Protein AF-A0A1X7TEC4-F1 (afdb_monomer)

Secondary structure (DSSP, 8-state):
-PPPTTSPPPHHHHHHHHTT-S--HHHHHHSTTT--HHHHHHHHTSSSHHHHHHHHHHHHHHH-TT--HHHHHHHHHHTT-HHHHHHHHHHHS--HHHHHHHHHHHHHHHHTTTHHHHHHHHHHTT-S-HHHHHHHH-TTS-HHHHHHHHHHHHHHHHHT-S-GGG-

Structure (mmCIF, N/CA/C/O backbone):
data_AF-A0A1X7TEC4-F1
#
_entry.id   AF-A0A1X7TEC4-F1
#
loop_
_atom_site.group_PDB
_atom_site.id
_atom_site.type_symbol
_atom_site.label_atom_id
_atom_site.label_alt_id
_atom_site.label_comp_id
_atom_site.label_asym_id
_atom_site.label_entity_id
_atom_site.label_seq_id
_atom_site.pdbx_PDB_ins_code
_atom_site.Cartn_x
_atom_site.Cartn_y
_atom_site.Cartn_z
_atom_site.occupancy
_atom_site.B_iso_or_equiv
_atom_site.auth_seq_id
_atom_site.auth_comp_id
_atom_site.auth_asym_id
_atom_site.auth_atom_id
_atom_site.pdbx_PDB_model_num
ATOM 1 N N . PRO A 1 1 ? 10.731 -9.774 -3.060 1.00 59.75 1 PRO A N 1
ATOM 2 C CA . PRO A 1 1 ? 10.270 -8.380 -3.268 1.00 59.75 1 PRO A CA 1
ATOM 3 C C . PRO A 1 1 ? 9.514 -7.885 -2.031 1.00 59.75 1 PRO A C 1
ATOM 5 O O . PRO A 1 1 ? 8.689 -8.629 -1.504 1.00 59.75 1 PRO A O 1
ATOM 8 N N . GLY A 1 2 ? 9.854 -6.698 -1.523 1.00 64.19 2 GLY A N 1
ATOM 9 C CA . GLY A 1 2 ? 9.057 -6.040 -0.483 1.00 64.19 2 GLY A CA 1
ATOM 10 C C . GLY A 1 2 ? 7.718 -5.530 -1.037 1.00 64.19 2 GLY A C 1
ATOM 11 O O . GLY A 1 2 ? 7.569 -5.468 -2.257 1.00 64.19 2 GLY A O 1
ATOM 12 N N . PRO A 1 3 ? 6.747 -5.191 -0.171 1.00 77.88 3 PRO A N 1
ATOM 13 C CA . PRO A 1 3 ? 5.491 -4.585 -0.606 1.00 77.88 3 PRO A CA 1
ATOM 14 C C . PRO A 1 3 ? 5.727 -3.216 -1.254 1.00 77.88 3 PRO A C 1
ATOM 16 O O . PRO A 1 3 ? 6.532 -2.433 -0.752 1.00 77.88 3 PRO A O 1
ATOM 19 N N . MET A 1 4 ? 5.000 -2.919 -2.327 1.00 85.50 4 MET A N 1
ATOM 20 C CA . MET A 1 4 ? 5.005 -1.625 -3.013 1.00 85.50 4 MET A CA 1
ATOM 21 C C .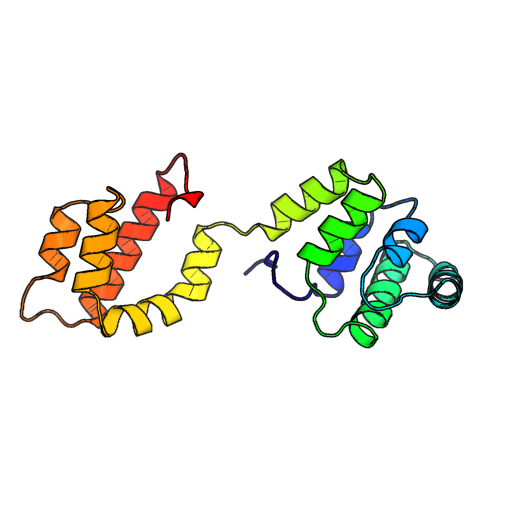 MET A 1 4 ? 3.800 -0.768 -2.600 1.00 85.50 4 MET A C 1
ATOM 23 O O . MET A 1 4 ? 2.787 -1.274 -2.120 1.00 85.50 4 MET A O 1
ATOM 27 N N . ILE A 1 5 ? 3.881 0.548 -2.804 1.00 88.44 5 ILE A N 1
ATOM 28 C CA . ILE A 1 5 ? 2.831 1.505 -2.408 1.00 88.44 5 ILE A CA 1
ATOM 29 C C . ILE A 1 5 ? 1.453 1.222 -3.041 1.00 88.44 5 ILE A C 1
ATOM 31 O O . ILE A 1 5 ? 0.414 1.490 -2.430 1.00 88.44 5 ILE A O 1
ATOM 35 N N . ASP A 1 6 ? 1.451 0.673 -4.255 1.00 88.06 6 ASP A N 1
ATOM 36 C CA . ASP A 1 6 ? 0.256 0.285 -5.009 1.00 88.06 6 ASP A CA 1
ATOM 37 C C . ASP A 1 6 ? -0.235 -1.128 -4.688 1.00 88.06 6 ASP A C 1
ATOM 39 O O . ASP A 1 6 ? -1.366 -1.474 -5.030 1.00 88.06 6 ASP A O 1
ATOM 43 N N . ASP A 1 7 ? 0.577 -1.931 -3.999 1.00 88.94 7 ASP A N 1
ATOM 44 C CA . ASP A 1 7 ? 0.211 -3.302 -3.681 1.00 88.94 7 ASP A CA 1
ATOM 45 C C . ASP A 1 7 ? -0.897 -3.342 -2.631 1.00 88.94 7 ASP A C 1
ATOM 47 O O . ASP A 1 7 ? -0.956 -2.531 -1.693 1.00 88.94 7 ASP A O 1
ATOM 51 N N . GLN A 1 8 ? -1.733 -4.372 -2.744 1.00 94.25 8 GLN A N 1
ATOM 52 C CA . GLN A 1 8 ? -2.628 -4.747 -1.665 1.00 94.25 8 GLN A CA 1
ATOM 53 C C . GLN A 1 8 ? -1.795 -5.174 -0.443 1.00 94.25 8 GLN A C 1
ATOM 55 O O . GLN A 1 8 ? -0.930 -6.050 -0.555 1.00 94.25 8 GLN A O 1
ATOM 60 N N . PRO A 1 9 ? -2.031 -4.593 0.745 1.00 93.75 9 PRO A N 1
ATOM 61 C CA . PRO A 1 9 ? -1.241 -4.913 1.922 1.00 93.75 9 PRO A CA 1
ATOM 62 C C . PRO A 1 9 ? -1.481 -6.360 2.353 1.00 93.75 9 PRO A C 1
ATOM 64 O O . PRO A 1 9 ? -2.616 -6.753 2.616 1.00 93.75 9 PRO A O 1
ATOM 67 N N . ALA A 1 10 ? -0.419 -7.159 2.479 1.00 93.69 10 ALA A N 1
ATOM 68 C CA . ALA A 1 10 ? -0.532 -8.490 3.069 1.00 93.69 10 ALA A CA 1
ATOM 69 C C . ALA A 1 10 ? -0.673 -8.397 4.598 1.00 93.69 10 ALA A C 1
ATOM 71 O O . ALA A 1 10 ? -0.052 -7.546 5.242 1.00 93.69 10 ALA A O 1
ATOM 72 N N . CYS A 1 11 ? -1.454 -9.313 5.180 1.00 94.56 11 CYS A N 1
ATOM 73 C CA . CYS A 1 11 ? -1.842 -9.287 6.595 1.00 94.56 11 CYS A CA 1
ATOM 74 C C . CYS A 1 11 ? -0.655 -9.123 7.573 1.00 94.56 11 CYS A C 1
ATOM 76 O O . CYS A 1 11 ? -0.712 -8.215 8.405 1.00 94.56 11 CYS A O 1
ATOM 78 N N . PRO A 1 12 ? 0.459 -9.882 7.449 1.00 92.88 12 PRO A N 1
ATOM 79 C CA . PRO A 1 12 ? 1.572 -9.768 8.394 1.00 92.88 12 PRO A CA 1
ATOM 80 C C . PRO A 1 12 ? 2.270 -8.403 8.346 1.00 92.88 12 PRO A C 1
ATOM 82 O O . PRO A 1 12 ? 2.682 -7.878 9.380 1.00 92.88 12 PRO A O 1
ATOM 85 N N . TYR A 1 13 ? 2.394 -7.804 7.156 1.00 93.06 13 TYR A N 1
ATOM 86 C CA . TYR A 1 13 ? 2.996 -6.478 7.010 1.00 93.06 13 TYR A CA 1
ATOM 87 C C . TYR A 1 13 ? 2.066 -5.393 7.541 1.00 93.06 13 TYR A C 1
ATOM 89 O O . TYR A 1 13 ? 2.526 -4.529 8.281 1.00 93.06 13 TYR A O 1
ATOM 97 N N . PHE A 1 14 ? 0.769 -5.468 7.225 1.00 95.94 14 PHE A N 1
ATOM 98 C CA . PHE A 1 14 ? -0.236 -4.543 7.750 1.00 95.94 14 PHE A CA 1
ATOM 99 C C . PHE A 1 14 ? -0.216 -4.525 9.281 1.00 95.94 14 PHE A C 1
ATOM 101 O O . PHE A 1 14 ? -0.059 -3.467 9.888 1.00 95.94 14 PHE A O 1
ATOM 108 N N . ALA A 1 15 ? -0.282 -5.706 9.901 1.00 95.75 15 ALA A N 1
ATOM 109 C CA . ALA A 1 15 ? -0.314 -5.827 11.350 1.00 95.75 15 ALA A CA 1
ATOM 110 C C . ALA A 1 15 ? 0.981 -5.358 12.021 1.00 95.75 15 ALA A C 1
ATOM 112 O O . ALA A 1 15 ? 0.923 -4.598 12.983 1.00 95.75 15 ALA A O 1
ATOM 113 N N . ARG A 1 16 ? 2.148 -5.737 11.486 1.00 94.06 16 ARG A N 1
ATOM 114 C CA . ARG A 1 16 ? 3.443 -5.331 12.052 1.00 94.06 16 ARG A CA 1
ATOM 115 C C . ARG A 1 16 ? 3.729 -3.841 11.873 1.00 94.06 16 ARG A C 1
ATOM 117 O O . ARG A 1 16 ? 4.370 -3.230 12.718 1.00 94.06 16 ARG A O 1
ATOM 124 N N . TYR A 1 17 ? 3.333 -3.253 10.747 1.00 95.00 17 TYR A N 1
ATOM 125 C CA . TYR A 1 17 ? 3.645 -1.851 10.459 1.00 95.00 17 TYR A CA 1
ATOM 126 C C . TYR A 1 17 ? 2.751 -0.892 11.242 1.00 95.00 17 TYR A C 1
ATOM 128 O O . TYR A 1 17 ? 3.216 0.188 11.589 1.00 95.00 17 TYR A O 1
ATOM 136 N N . LEU A 1 18 ? 1.519 -1.300 11.555 1.00 96.12 18 LEU A N 1
ATOM 137 C CA . LEU A 1 18 ? 0.566 -0.520 12.346 1.00 96.12 18 LEU A CA 1
ATOM 138 C C . LEU A 1 18 ? 0.582 -0.863 13.842 1.00 96.12 18 LEU A C 1
ATOM 140 O O . LEU A 1 18 ? -0.138 -0.239 14.608 1.00 96.12 18 LEU A O 1
ATOM 144 N N . GLU A 1 19 ? 1.407 -1.811 14.289 1.00 91.88 19 GLU A N 1
ATOM 145 C CA . GLU A 1 19 ? 1.552 -2.149 15.712 1.00 91.88 19 GLU A CA 1
ATOM 146 C C . GLU A 1 19 ? 1.856 -0.940 16.627 1.00 91.88 19 GLU A C 1
ATOM 148 O O . GLU A 1 19 ? 1.290 -0.893 17.721 1.00 91.88 19 GLU A O 1
ATOM 153 N N . PRO A 1 20 ? 2.662 0.067 16.214 1.00 94.31 20 PRO A N 1
ATOM 154 C CA . PRO A 1 20 ? 2.894 1.270 17.019 1.00 94.31 20 PRO A CA 1
ATOM 155 C C . PRO A 1 20 ? 1.682 2.206 17.145 1.00 94.31 20 PRO A C 1
ATOM 157 O O . PRO A 1 20 ? 1.726 3.134 17.950 1.00 94.31 20 PRO A O 1
ATOM 160 N N . LEU A 1 21 ? 0.626 2.010 16.347 1.00 94.44 21 LEU A N 1
ATOM 161 C CA . LEU A 1 21 ? -0.549 2.877 16.338 1.00 94.44 21 LEU A CA 1
ATOM 162 C C . LEU A 1 21 ? -1.409 2.622 17.581 1.00 94.44 21 LEU A C 1
ATOM 164 O O . LEU A 1 21 ? -2.181 1.662 17.647 1.00 94.44 21 LEU A O 1
ATOM 168 N N . VAL A 1 22 ? -1.264 3.495 18.577 1.00 87.88 22 VAL A N 1
ATOM 169 C CA . VAL A 1 22 ? -1.973 3.374 19.857 1.00 87.88 22 VAL A CA 1
ATOM 170 C C . VAL A 1 22 ? -3.461 3.684 19.684 1.00 87.88 22 VAL A C 1
ATOM 172 O O . VAL A 1 22 ? -4.302 2.857 20.055 1.00 87.88 22 VAL A O 1
ATOM 175 N N . ASP A 1 23 ? -3.783 4.837 19.087 1.00 90.81 23 ASP A N 1
ATOM 176 C CA . ASP A 1 23 ? -5.159 5.258 18.807 1.00 90.81 23 ASP A CA 1
ATOM 177 C C . ASP A 1 23 ? -5.551 4.940 17.358 1.00 90.81 23 ASP A C 1
ATOM 179 O O . ASP A 1 23 ? -5.449 5.746 16.436 1.00 90.81 23 ASP A O 1
ATOM 183 N N . TRP A 1 24 ? -5.951 3.691 17.147 1.00 94.69 24 TRP A N 1
ATOM 184 C CA . TRP A 1 24 ? -6.217 3.138 15.821 1.00 94.69 24 TRP A CA 1
ATOM 185 C C . TRP A 1 24 ? -7.666 3.324 15.344 1.00 94.69 24 TRP A C 1
ATOM 187 O O . TRP A 1 24 ? -7.954 3.038 14.182 1.00 94.69 24 TRP A O 1
ATOM 197 N N . GLU A 1 25 ? -8.589 3.768 16.204 1.00 95.56 25 GLU A N 1
ATOM 198 C CA . GLU A 1 25 ? -10.016 3.869 15.855 1.00 95.56 25 GLU A CA 1
ATOM 199 C C . GLU A 1 25 ? -10.288 4.953 14.800 1.00 95.56 25 GLU A C 1
ATOM 201 O O . GLU A 1 25 ? -10.933 4.633 13.795 1.00 95.56 25 GLU A O 1
ATOM 206 N N . PRO A 1 26 ? -9.754 6.191 14.928 1.00 96.25 26 PRO A N 1
ATOM 207 C CA . PRO A 1 26 ? -9.904 7.201 13.882 1.00 96.25 26 PRO A CA 1
ATOM 208 C C . PRO A 1 26 ? -9.318 6.720 12.553 1.00 96.25 26 PRO A C 1
ATOM 210 O O . PRO A 1 26 ? -9.937 6.886 11.505 1.00 96.25 26 PRO A O 1
ATOM 213 N N . PHE A 1 27 ? -8.162 6.049 12.607 1.00 97.12 27 PHE A N 1
ATOM 214 C CA . PHE A 1 27 ? -7.518 5.468 11.431 1.00 97.12 27 PHE A CA 1
ATOM 215 C C . PHE A 1 27 ? -8.410 4.429 10.747 1.00 97.12 27 PHE A C 1
ATOM 217 O O . PHE A 1 27 ? -8.583 4.486 9.531 1.00 97.12 27 PHE A O 1
ATOM 224 N N . ALA A 1 28 ? -9.007 3.510 11.511 1.00 96.75 28 ALA A N 1
ATOM 225 C CA . ALA A 1 28 ? -9.887 2.481 10.968 1.00 96.75 28 ALA A CA 1
ATOM 226 C C . ALA A 1 28 ? -11.099 3.083 10.242 1.00 96.75 28 ALA A C 1
ATOM 228 O O . ALA A 1 28 ? -11.460 2.601 9.171 1.00 96.75 28 ALA A O 1
ATOM 229 N N . LEU A 1 29 ? -11.688 4.151 10.788 1.00 96.56 29 LEU A N 1
ATOM 230 C CA . LEU A 1 29 ? -12.819 4.862 10.180 1.00 96.56 29 LEU A CA 1
ATOM 231 C C . LEU A 1 29 ? -12.415 5.710 8.963 1.00 96.56 29 LEU A C 1
ATOM 233 O O . LEU A 1 29 ? -13.230 5.928 8.068 1.00 96.56 29 LEU A O 1
ATOM 237 N N . SER A 1 30 ? -11.161 6.162 8.902 1.00 96.56 30 SER A N 1
ATOM 238 C CA . SER A 1 30 ? -10.589 6.857 7.744 1.00 96.56 30 SER A CA 1
ATOM 239 C C . SER A 1 30 ? -10.223 5.924 6.584 1.00 96.56 30 SER A C 1
ATOM 241 O O . SER A 1 30 ? -9.914 6.400 5.487 1.00 96.56 30 SER A O 1
ATOM 243 N N . LEU A 1 31 ? -10.253 4.600 6.778 1.00 97.06 31 LEU A N 1
ATOM 244 C CA . LEU A 1 31 ? -10.011 3.657 5.691 1.00 97.06 31 LEU A CA 1
ATOM 245 C C . LEU A 1 31 ? -11.170 3.678 4.674 1.00 97.06 31 LEU A C 1
ATOM 247 O O . LEU A 1 31 ? -12.342 3.568 5.046 1.00 97.06 31 LEU A O 1
ATOM 251 N N . PRO A 1 32 ? -10.874 3.748 3.363 1.00 95.06 32 PRO A N 1
ATOM 252 C CA . PRO A 1 32 ? -11.907 3.691 2.336 1.00 95.06 32 PRO A CA 1
ATOM 253 C C . PRO A 1 32 ? -12.539 2.298 2.286 1.00 95.06 32 PRO A C 1
ATOM 255 O O . PRO A 1 32 ? -11.849 1.300 2.478 1.00 95.06 32 PRO A O 1
ATOM 258 N N . GLY A 1 33 ? -13.829 2.215 1.961 1.00 89.31 33 GLY A N 1
ATOM 259 C CA . GLY A 1 33 ? -14.549 0.937 1.876 1.00 89.31 33 GLY A CA 1
ATOM 260 C C . GLY A 1 33 ? -15.518 0.658 3.017 1.00 89.31 33 GLY A C 1
ATOM 261 O O . GLY A 1 33 ? -16.064 -0.433 3.076 1.00 89.31 33 GLY A O 1
ATOM 262 N N . GLY A 1 34 ? -15.771 1.628 3.899 1.00 85.69 34 GLY A N 1
ATOM 263 C CA . GLY A 1 34 ? -16.908 1.562 4.819 1.00 85.69 34 GLY A CA 1
ATOM 264 C C . GLY A 1 34 ? -16.693 0.669 6.038 1.00 85.69 34 GLY A C 1
ATOM 265 O O . GLY A 1 34 ? -17.599 -0.071 6.416 1.00 85.69 34 GLY A O 1
ATOM 266 N N . ILE A 1 35 ? -15.521 0.754 6.678 1.00 96.06 35 ILE A N 1
ATOM 267 C CA . ILE A 1 35 ? -15.374 0.275 8.058 1.00 96.06 35 ILE A CA 1
ATOM 268 C C . ILE A 1 35 ? -16.316 1.090 8.944 1.00 96.06 35 ILE A C 1
ATOM 270 O O . ILE A 1 35 ? -16.239 2.316 8.993 1.00 96.06 35 ILE A O 1
ATOM 274 N N . THR A 1 36 ? -17.231 0.407 9.624 1.00 96.12 36 THR A N 1
ATOM 275 C CA . THR A 1 36 ? -18.219 1.051 10.493 1.00 96.12 36 THR A CA 1
ATOM 276 C C . THR A 1 36 ? -17.749 1.075 11.944 1.00 96.12 36 THR A C 1
ATOM 278 O O . THR A 1 36 ? -16.889 0.290 12.344 1.00 96.12 36 THR A O 1
ATOM 281 N N . GLN A 1 37 ? -18.373 1.913 12.777 1.00 96.31 37 GLN A N 1
ATOM 282 C CA . GLN A 1 37 ? -18.121 1.892 14.223 1.00 96.31 37 GLN A CA 1
ATOM 283 C C . GLN A 1 37 ? -18.411 0.512 14.842 1.00 96.31 37 GLN A C 1
ATOM 285 O O . GLN A 1 37 ? -17.685 0.070 15.724 1.00 96.31 37 GLN A O 1
ATOM 290 N N . LEU A 1 38 ? -19.413 -0.214 14.330 1.00 96.06 38 LEU A N 1
ATOM 291 C CA . LEU A 1 38 ? -19.720 -1.569 14.794 1.00 96.06 38 LEU A CA 1
ATOM 292 C C . LEU A 1 38 ? -18.550 -2.533 14.545 1.00 96.06 38 LEU A C 1
ATOM 294 O O . LEU A 1 38 ? -18.233 -3.361 15.399 1.00 96.06 38 LEU A O 1
ATOM 298 N N . ASP A 1 39 ? -17.892 -2.421 13.388 1.00 97.00 39 ASP A N 1
ATOM 299 C CA . ASP A 1 39 ? -16.705 -3.220 13.079 1.00 97.00 39 ASP A CA 1
ATOM 300 C C . ASP A 1 39 ? -15.563 -2.894 14.050 1.00 97.00 39 ASP A C 1
ATOM 302 O O . ASP A 1 39 ? -14.923 -3.805 14.586 1.00 97.00 39 ASP A O 1
ATOM 306 N N . VAL A 1 40 ? -15.350 -1.602 14.325 1.00 96.56 40 VAL A N 1
ATOM 307 C CA . VAL A 1 40 ? -14.351 -1.115 15.287 1.00 96.56 40 VAL A CA 1
ATOM 308 C C . VAL A 1 40 ? -14.616 -1.686 16.681 1.00 96.56 40 VAL A C 1
ATOM 310 O O . VAL A 1 40 ? -13.708 -2.268 17.277 1.00 96.56 40 VAL A O 1
ATOM 313 N N . ASP A 1 41 ? -15.855 -1.632 17.171 1.00 96.38 41 ASP A N 1
ATOM 314 C CA . ASP A 1 41 ? -16.237 -2.150 18.491 1.00 96.38 41 ASP A CA 1
ATOM 315 C C . ASP A 1 41 ? -16.014 -3.670 18.606 1.00 96.38 41 ASP A C 1
ATOM 317 O O . ASP A 1 41 ? -15.584 -4.188 19.644 1.00 96.38 41 ASP A O 1
ATOM 321 N N . VAL A 1 42 ? -16.257 -4.418 17.523 1.00 96.25 42 VAL A N 1
ATOM 322 C CA . VAL A 1 42 ? -15.974 -5.860 17.463 1.00 96.25 42 VAL A CA 1
ATOM 323 C C . VAL A 1 42 ? -14.469 -6.128 17.498 1.00 96.25 42 VAL A C 1
ATOM 325 O O . VAL A 1 42 ? -14.029 -7.012 18.242 1.00 96.25 42 VAL A O 1
ATOM 328 N N . ILE A 1 43 ? -13.679 -5.381 16.724 1.00 95.75 43 ILE A N 1
ATOM 329 C CA . ILE A 1 43 ? -12.220 -5.532 16.644 1.00 95.75 43 ILE A CA 1
ATOM 330 C C . ILE A 1 43 ? -11.552 -5.111 17.957 1.00 95.75 43 ILE A C 1
ATOM 332 O O . ILE A 1 43 ? -10.616 -5.774 18.399 1.00 95.75 43 ILE A O 1
ATOM 336 N N . LYS A 1 44 ? -12.064 -4.088 18.646 1.00 93.62 44 LYS A N 1
ATOM 337 C CA . LYS A 1 44 ? -11.542 -3.594 19.930 1.00 93.62 44 LYS A CA 1
ATOM 338 C C . LYS A 1 44 ? -11.471 -4.670 21.014 1.00 93.62 44 LYS A C 1
ATOM 340 O O . LYS A 1 44 ? -10.602 -4.615 21.877 1.00 93.62 44 LYS A O 1
ATOM 345 N N . ARG A 1 45 ? -12.335 -5.690 20.939 1.00 93.56 45 ARG A N 1
ATOM 346 C CA . ARG A 1 45 ? -12.338 -6.845 21.855 1.00 93.56 45 ARG A CA 1
ATOM 347 C C . ARG A 1 45 ? -11.210 -7.855 21.596 1.00 93.56 45 ARG A C 1
ATOM 349 O O . ARG A 1 45 ? -11.101 -8.836 22.328 1.00 93.56 45 ARG A O 1
ATOM 356 N N . LYS A 1 46 ? -10.383 -7.674 20.560 1.00 90.81 46 LYS A N 1
ATOM 357 C CA . LYS A 1 46 ? -9.197 -8.511 20.315 1.00 90.81 46 LYS A CA 1
ATOM 358 C C . LYS A 1 46 ? -8.065 -8.102 21.264 1.00 90.81 46 LYS A C 1
ATOM 360 O O . LYS A 1 46 ? -7.835 -6.919 21.484 1.00 90.81 46 LYS A O 1
ATOM 365 N N . GLY A 1 47 ? -7.354 -9.093 21.806 1.00 84.25 47 GLY A N 1
ATOM 366 C CA . GLY A 1 47 ? -6.395 -8.887 22.897 1.00 84.25 47 GLY A CA 1
ATOM 367 C C . GLY A 1 47 ? -5.192 -8.011 22.533 1.00 84.25 47 GLY A C 1
ATOM 368 O O . GLY A 1 47 ? -5.007 -6.945 23.113 1.00 84.25 47 GLY A O 1
ATOM 369 N N . SER A 1 48 ? -4.357 -8.447 21.584 1.00 90.69 48 SER A N 1
ATOM 370 C CA . SER A 1 48 ? -3.124 -7.724 21.238 1.00 90.69 48 SER A CA 1
ATOM 371 C C . SER A 1 48 ? -3.337 -6.687 20.124 1.00 90.69 48 SER A C 1
ATOM 373 O O . SER A 1 48 ? -4.232 -6.864 19.290 1.00 90.69 48 SER A O 1
ATOM 375 N N . PRO A 1 49 ? -2.512 -5.618 20.064 1.00 91.00 49 PRO A N 1
ATOM 376 C CA . PRO A 1 49 ? -2.498 -4.681 18.935 1.00 91.00 49 PRO A CA 1
ATOM 377 C C . PRO A 1 49 ? -2.351 -5.397 17.588 1.00 91.00 49 PRO A C 1
ATOM 379 O O . PRO A 1 49 ? -3.123 -5.148 16.666 1.00 91.00 49 PRO A O 1
ATOM 382 N N . TYR A 1 50 ? -1.447 -6.375 17.515 1.00 92.56 50 TYR A N 1
ATOM 383 C CA . TYR A 1 50 ? -1.251 -7.201 16.328 1.00 92.56 50 TYR A CA 1
ATOM 384 C C . TYR A 1 50 ? -2.546 -7.916 15.888 1.00 92.56 50 TYR A C 1
ATOM 386 O O . TYR A 1 50 ? -2.963 -7.789 14.739 1.00 92.56 50 TYR A O 1
ATOM 394 N N . LEU A 1 51 ? -3.250 -8.597 16.806 1.00 94.25 51 LEU A N 1
ATOM 395 C CA . LEU A 1 51 ? -4.508 -9.292 16.489 1.00 94.25 51 LEU A CA 1
ATOM 396 C C . LEU A 1 51 ? -5.643 -8.329 16.107 1.00 94.25 51 LEU A C 1
ATOM 398 O O . LEU A 1 51 ? -6.510 -8.691 15.307 1.00 94.25 51 LEU A O 1
ATOM 40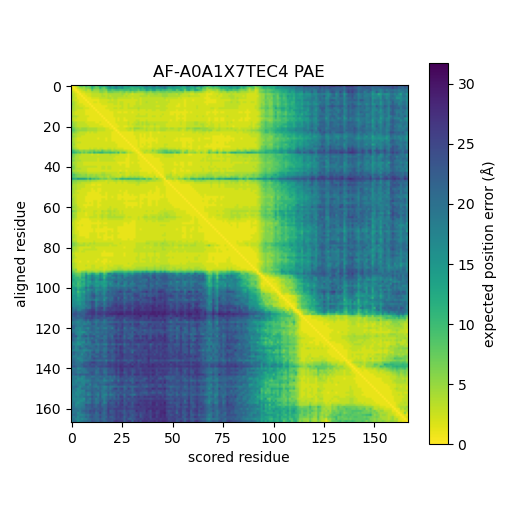2 N N . ARG A 1 52 ? -5.653 -7.111 16.665 1.00 95.69 52 ARG A N 1
ATOM 403 C CA . ARG A 1 52 ? -6.572 -6.044 16.239 1.00 95.69 52 ARG A CA 1
ATOM 404 C C . ARG A 1 52 ? -6.310 -5.654 14.789 1.00 95.69 52 ARG A C 1
ATOM 406 O O . ARG A 1 52 ? -7.251 -5.630 13.999 1.00 95.69 52 ARG A O 1
ATOM 413 N N . MET A 1 53 ? -5.050 -5.432 14.424 1.00 96.50 53 MET A N 1
ATOM 414 C CA . MET A 1 53 ? -4.684 -5.071 13.055 1.00 96.50 53 MET A CA 1
ATOM 415 C C . MET A 1 53 ? -4.939 -6.201 12.053 1.00 96.50 53 MET A C 1
ATOM 417 O O . MET A 1 53 ? -5.411 -5.927 10.953 1.00 96.50 53 MET A O 1
ATOM 421 N N . GLU A 1 54 ? -4.722 -7.469 12.418 1.00 95.81 54 GLU A N 1
ATOM 422 C CA . GLU A 1 54 ? -5.101 -8.600 11.556 1.00 95.81 54 GLU A CA 1
ATOM 423 C C . GLU A 1 54 ? -6.618 -8.675 11.322 1.00 95.81 54 GLU A C 1
ATOM 425 O O . GLU A 1 54 ? -7.072 -8.971 10.214 1.00 95.81 54 GLU A O 1
ATOM 430 N N . ALA A 1 55 ? -7.421 -8.424 12.359 1.00 96.44 55 ALA A N 1
ATOM 431 C CA . ALA A 1 55 ? -8.876 -8.420 12.238 1.00 96.44 55 ALA A CA 1
ATOM 432 C C . ALA A 1 55 ? -9.371 -7.234 11.393 1.00 96.44 55 ALA A C 1
ATOM 434 O O . ALA A 1 55 ? -10.230 -7.425 10.530 1.00 96.44 55 ALA A O 1
ATOM 435 N N . LEU A 1 56 ? -8.790 -6.046 11.597 1.00 97.38 56 LEU A N 1
ATOM 436 C CA . LEU A 1 56 ? -9.054 -4.862 10.783 1.00 97.38 56 LEU A CA 1
ATOM 437 C C . LEU A 1 56 ? -8.698 -5.108 9.319 1.00 97.38 56 LEU A C 1
ATOM 439 O O . LEU A 1 56 ? -9.525 -4.861 8.451 1.00 97.38 56 LEU A O 1
ATOM 443 N N . HIS A 1 57 ? -7.517 -5.668 9.050 1.00 97.50 57 HIS A N 1
ATOM 444 C CA . HIS A 1 57 ? -7.068 -6.030 7.706 1.00 97.50 57 HIS A CA 1
ATOM 445 C C . HIS A 1 57 ? -8.077 -6.927 6.987 1.00 97.50 57 HIS A C 1
ATOM 447 O O . HIS A 1 57 ? -8.537 -6.596 5.895 1.00 97.50 57 HIS A O 1
ATOM 453 N N . LYS A 1 58 ? -8.480 -8.031 7.628 1.00 96.38 58 LYS A N 1
ATOM 454 C CA . LYS A 1 58 ? -9.442 -8.981 7.051 1.00 96.38 58 LYS A CA 1
ATOM 455 C C . LYS A 1 58 ? -10.781 -8.319 6.754 1.00 96.38 58 LYS A C 1
ATOM 457 O O . LYS A 1 58 ? -11.327 -8.514 5.671 1.00 96.38 58 LYS A O 1
ATOM 462 N N . ARG A 1 59 ? -11.310 -7.540 7.701 1.00 97.19 59 ARG A N 1
ATOM 463 C CA . ARG A 1 59 ? -12.595 -6.856 7.528 1.00 97.19 59 ARG A CA 1
ATOM 464 C C . ARG A 1 59 ? -12.525 -5.792 6.435 1.00 97.19 59 ARG A C 1
ATOM 466 O O . ARG A 1 59 ? -13.443 -5.681 5.628 1.00 97.19 59 ARG A O 1
ATOM 473 N N . TRP A 1 60 ? -11.424 -5.052 6.388 1.00 97.75 60 TRP A N 1
ATOM 474 C CA . TRP A 1 60 ? -11.204 -4.000 5.411 1.00 97.75 60 TRP A CA 1
ATOM 475 C C . TRP A 1 60 ? -11.089 -4.545 3.990 1.00 97.75 60 TRP A C 1
ATOM 477 O O . TRP A 1 60 ? -11.783 -4.046 3.114 1.00 97.75 60 TRP A O 1
ATOM 487 N N . LEU A 1 61 ? -10.322 -5.616 3.757 1.00 96.44 61 LEU A N 1
ATOM 488 C CA . LEU A 1 61 ? -10.211 -6.217 2.420 1.00 96.44 61 LEU A CA 1
ATOM 489 C C . LEU A 1 61 ? -11.517 -6.849 1.925 1.00 96.44 61 LEU A C 1
ATOM 491 O O . LEU A 1 61 ? -11.769 -6.866 0.723 1.00 96.44 61 LEU A O 1
ATOM 495 N N . GLN A 1 62 ? -12.365 -7.345 2.831 1.00 94.94 62 GLN A N 1
ATOM 496 C CA . GLN A 1 62 ? -13.707 -7.808 2.459 1.00 94.94 62 GLN A CA 1
ATOM 497 C C . GLN A 1 62 ? -14.575 -6.669 1.913 1.00 94.94 62 GLN A C 1
ATOM 499 O O . GLN A 1 62 ? -15.374 -6.895 1.009 1.00 94.94 62 GLN A O 1
ATOM 504 N N . ALA A 1 63 ? -14.433 -5.464 2.468 1.00 94.31 63 ALA A N 1
ATOM 505 C CA . ALA A 1 63 ? -15.226 -4.302 2.084 1.00 94.31 63 ALA A CA 1
ATOM 506 C C . ALA A 1 63 ? -14.578 -3.479 0.951 1.00 94.31 63 ALA A C 1
ATOM 508 O O . ALA A 1 63 ? -15.274 -2.838 0.167 1.00 94.31 63 ALA A O 1
ATOM 509 N N . ASN A 1 64 ? -13.250 -3.535 0.826 1.00 95.69 64 ASN A N 1
ATOM 510 C CA . ASN A 1 64 ? -12.458 -2.886 -0.214 1.00 95.69 64 ASN A CA 1
ATOM 511 C C . ASN A 1 64 ? -11.403 -3.847 -0.797 1.00 95.69 64 ASN A C 1
ATOM 513 O O . ASN A 1 64 ? -10.230 -3.793 -0.413 1.00 95.69 64 ASN A O 1
ATOM 517 N N . PRO A 1 65 ? -11.783 -4.700 -1.765 1.00 94.25 65 PRO A N 1
ATOM 518 C CA . PRO A 1 65 ? -10.850 -5.620 -2.418 1.00 94.25 65 PRO A CA 1
ATOM 519 C C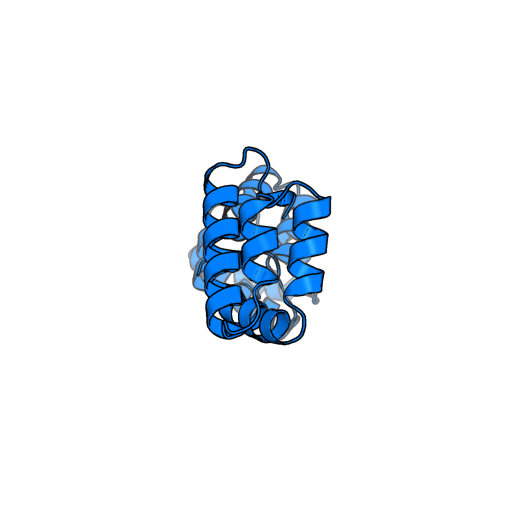 . PRO A 1 65 ? -9.717 -4.919 -3.184 1.00 94.25 65 PRO A C 1
ATOM 521 O O . PRO A 1 65 ? -8.675 -5.517 -3.425 1.00 94.25 65 PRO A O 1
ATOM 524 N N . THR A 1 66 ? -9.895 -3.648 -3.551 1.00 94.38 66 THR A N 1
ATOM 525 C CA . THR A 1 66 ? -8.907 -2.823 -4.271 1.00 94.38 66 THR A CA 1
ATOM 526 C C . THR A 1 66 ? -8.024 -1.978 -3.345 1.00 94.38 66 THR A C 1
ATOM 528 O O . THR A 1 66 ? -7.371 -1.038 -3.792 1.00 94.38 66 THR A O 1
ATOM 531 N N . ALA A 1 67 ? -8.029 -2.271 -2.043 1.00 95.62 67 ALA A N 1
ATOM 532 C CA . ALA A 1 67 ? -7.206 -1.591 -1.052 1.00 95.62 67 ALA A CA 1
ATOM 533 C C . ALA A 1 67 ? -5.708 -1.645 -1.392 1.00 95.62 67 ALA A C 1
ATOM 535 O O . ALA A 1 67 ? -5.199 -2.689 -1.790 1.00 95.62 67 ALA A O 1
ATOM 536 N N . SER A 1 68 ? -5.000 -0.540 -1.152 1.00 95.94 68 SER A N 1
ATOM 537 C CA . SER A 1 68 ? -3.543 -0.429 -1.327 1.00 95.94 68 SER A CA 1
ATOM 538 C C . SER A 1 68 ? -2.860 0.218 -0.120 1.00 95.94 68 SER A C 1
ATOM 540 O O . SER A 1 68 ? -3.505 0.888 0.697 1.00 95.94 68 SER A O 1
ATOM 542 N N . TRP A 1 69 ? -1.534 0.078 -0.018 1.00 95.75 69 TRP A N 1
ATOM 543 C CA . TRP A 1 69 ? -0.733 0.806 0.976 1.00 95.75 69 TRP A CA 1
ATOM 544 C C . TRP A 1 69 ? -0.901 2.326 0.887 1.00 95.75 69 TRP A C 1
ATOM 546 O O . TRP A 1 69 ? -0.892 3.000 1.919 1.00 95.75 69 TRP A O 1
ATOM 556 N N . ARG A 1 70 ? -1.164 2.875 -0.305 1.00 95.94 70 ARG A N 1
ATOM 557 C CA . ARG A 1 70 ? -1.530 4.290 -0.464 1.00 95.94 70 ARG A CA 1
ATOM 558 C C . ARG A 1 70 ? -2.761 4.674 0.356 1.00 95.94 70 ARG A C 1
ATOM 560 O O . ARG A 1 70 ? -2.786 5.753 0.945 1.00 95.94 70 ARG A O 1
ATOM 567 N N . ASN A 1 71 ? -3.777 3.811 0.428 1.00 97.62 71 ASN A N 1
ATOM 568 C CA . ASN A 1 71 ? -4.957 4.087 1.250 1.00 97.62 71 ASN A CA 1
ATOM 569 C C . ASN A 1 71 ? -4.611 4.117 2.742 1.00 97.62 71 ASN A C 1
ATOM 571 O O . ASN A 1 71 ? -5.095 4.997 3.449 1.00 97.62 71 ASN A O 1
ATOM 575 N N . VAL A 1 72 ? -3.741 3.209 3.196 1.00 97.12 72 VAL A N 1
ATOM 576 C CA . VAL A 1 72 ? -3.250 3.170 4.584 1.00 97.12 72 VAL A CA 1
ATOM 577 C C . VAL A 1 72 ? -2.521 4.467 4.936 1.00 97.12 72 VAL A C 1
ATOM 579 O O . VAL A 1 72 ? -2.847 5.107 5.931 1.00 97.12 72 VAL A O 1
ATOM 582 N N . ILE A 1 73 ? -1.580 4.894 4.091 1.00 97.00 73 ILE A N 1
ATOM 583 C CA . ILE A 1 73 ? -0.799 6.124 4.293 1.00 97.00 73 ILE A CA 1
ATOM 584 C C . ILE A 1 73 ? -1.713 7.354 4.326 1.00 97.00 73 ILE A C 1
ATOM 586 O O . ILE A 1 73 ? -1.560 8.217 5.191 1.00 97.00 73 ILE A O 1
ATOM 590 N N . ASN A 1 74 ? -2.687 7.431 3.418 1.00 97.31 74 ASN A N 1
ATOM 591 C CA . ASN A 1 74 ? -3.629 8.547 3.377 1.00 97.31 74 ASN A CA 1
ATOM 592 C C . ASN A 1 74 ? -4.517 8.598 4.627 1.00 97.31 74 ASN A C 1
ATOM 594 O O . ASN A 1 74 ? -4.708 9.680 5.179 1.00 97.31 74 ASN A O 1
ATOM 598 N N . ALA A 1 75 ? -5.014 7.453 5.103 1.00 97.44 75 ALA A N 1
ATOM 599 C CA . ALA A 1 75 ? -5.805 7.382 6.331 1.00 97.44 75 ALA A CA 1
ATOM 600 C C . ALA A 1 75 ? -4.983 7.808 7.561 1.00 97.44 75 ALA A C 1
ATOM 602 O O . ALA A 1 75 ? -5.448 8.616 8.359 1.00 97.44 75 ALA A O 1
ATOM 603 N N . LEU A 1 76 ? -3.724 7.367 7.675 1.00 97.62 76 LEU A N 1
ATOM 604 C CA . LEU A 1 76 ? -2.825 7.812 8.750 1.00 97.62 76 LEU A CA 1
ATOM 605 C C . LEU A 1 76 ? -2.602 9.332 8.724 1.00 97.62 76 LEU A C 1
ATOM 607 O O . LEU A 1 76 ? -2.719 9.991 9.756 1.00 97.62 76 LEU A O 1
ATOM 611 N N . LYS A 1 77 ? -2.347 9.911 7.543 1.00 96.19 77 LYS A N 1
ATOM 612 C CA . LYS A 1 77 ? -2.185 11.368 7.374 1.00 96.19 77 LYS A CA 1
ATOM 613 C C . LYS A 1 77 ? -3.455 12.130 7.781 1.00 96.19 77 LYS A C 1
ATOM 615 O O . LYS A 1 77 ? -3.357 13.149 8.463 1.00 96.19 77 LYS A O 1
ATOM 620 N N . GLN A 1 78 ? -4.643 11.624 7.437 1.00 95.81 78 GLN A N 1
ATOM 621 C CA . GLN A 1 78 ? -5.922 12.213 7.866 1.00 95.81 78 GLN A CA 1
ATOM 622 C C . GLN A 1 78 ? -6.089 12.211 9.390 1.00 95.81 78 GLN A C 1
ATOM 624 O O . GLN A 1 78 ? -6.596 13.181 9.955 1.00 95.81 78 GLN A O 1
ATOM 629 N N . CYS A 1 79 ? -5.604 11.168 10.063 1.00 94.50 79 CYS A N 1
ATOM 630 C CA . CYS A 1 79 ? -5.628 11.053 11.521 1.00 94.50 79 CYS A CA 1
ATOM 631 C C . CYS A 1 79 ? -4.446 11.742 12.216 1.00 94.50 79 CYS A C 1
ATOM 633 O O . CYS A 1 79 ? -4.307 11.626 13.428 1.00 94.50 79 CYS A O 1
ATOM 635 N N . LYS A 1 80 ? -3.622 12.498 11.476 1.00 94.81 80 LYS A N 1
ATOM 636 C CA . LYS A 1 80 ? -2.425 13.202 11.971 1.00 94.81 80 LYS A CA 1
ATOM 637 C C . LYS A 1 80 ? -1.297 12.278 12.457 1.00 94.81 80 LYS A C 1
ATOM 639 O O . LYS A 1 80 ? -0.354 12.750 13.088 1.00 94.81 80 LYS A O 1
ATOM 644 N N . GLU A 1 81 ? -1.317 11.007 12.064 1.00 96.19 81 GLU A N 1
ATOM 645 C CA . GLU A 1 81 ? -0.274 10.006 12.329 1.00 96.19 81 GLU A CA 1
ATOM 646 C C . GLU A 1 81 ? 0.876 10.117 11.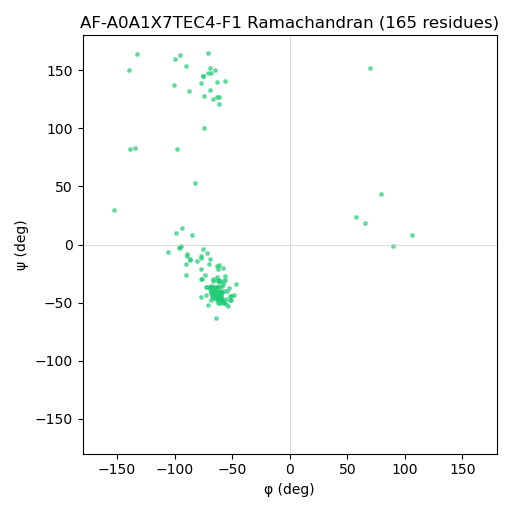309 1.00 96.19 81 GLU A C 1
ATOM 648 O O . GLU A 1 81 ? 1.242 9.166 10.615 1.00 96.19 81 GLU A O 1
ATOM 653 N N . ASN A 1 82 ? 1.429 11.326 11.164 1.00 94.69 82 ASN A N 1
ATOM 654 C CA . ASN A 1 82 ? 2.346 11.677 10.072 1.00 94.69 82 ASN A CA 1
ATOM 655 C C . ASN A 1 82 ? 3.703 10.963 10.154 1.00 94.69 82 ASN A C 1
ATOM 657 O O . ASN A 1 82 ? 4.264 10.601 9.120 1.00 94.69 82 ASN A O 1
ATOM 661 N N . GLU A 1 83 ? 4.232 10.756 11.363 1.00 96.12 83 GLU A N 1
ATOM 662 C CA . GLU A 1 83 ? 5.503 10.044 11.563 1.00 96.12 83 GLU A CA 1
ATOM 663 C C . GLU A 1 83 ? 5.372 8.565 11.186 1.00 96.12 83 GLU A C 1
ATOM 665 O O . GLU A 1 83 ? 6.213 8.025 10.467 1.00 96.12 83 GLU A O 1
ATOM 670 N N . LEU A 1 84 ? 4.274 7.922 11.600 1.00 96.50 84 LEU A N 1
ATOM 671 C CA . LEU A 1 84 ? 3.998 6.535 11.238 1.00 96.50 84 LEU A CA 1
ATOM 672 C C . LEU A 1 84 ? 3.724 6.397 9.738 1.00 96.50 84 LEU A C 1
ATOM 674 O O . LEU A 1 84 ? 4.250 5.483 9.104 1.00 96.50 84 LEU A O 1
ATOM 678 N N . ALA A 1 85 ? 2.959 7.327 9.157 1.00 96.31 85 ALA A N 1
ATOM 679 C CA . ALA A 1 85 ? 2.712 7.368 7.720 1.00 96.31 85 ALA A CA 1
ATOM 680 C C . ALA A 1 85 ? 4.025 7.423 6.928 1.00 96.31 85 ALA A C 1
ATOM 682 O O . ALA A 1 85 ? 4.202 6.622 6.015 1.00 96.31 85 ALA A O 1
ATOM 683 N N . ARG A 1 86 ? 4.962 8.301 7.319 1.00 94.06 86 ARG A N 1
ATOM 684 C CA . ARG A 1 86 ? 6.287 8.416 6.687 1.00 94.06 86 ARG A CA 1
ATOM 685 C C . ARG A 1 86 ? 7.099 7.131 6.836 1.00 94.06 86 ARG A C 1
ATOM 687 O O . ARG A 1 86 ? 7.621 6.621 5.855 1.00 94.06 86 ARG A O 1
ATOM 694 N N . ALA A 1 87 ? 7.140 6.558 8.038 1.00 93.94 87 ALA A N 1
ATOM 695 C CA . ALA A 1 87 ? 7.885 5.326 8.293 1.00 93.94 87 ALA A CA 1
ATOM 696 C C . ALA A 1 87 ? 7.348 4.118 7.502 1.00 93.94 87 ALA A C 1
ATOM 698 O O . ALA A 1 87 ? 8.104 3.197 7.190 1.00 93.94 87 ALA A O 1
ATOM 699 N N . ILE A 1 88 ? 6.045 4.080 7.213 1.00 93.56 88 ILE A N 1
ATOM 700 C CA . ILE A 1 88 ? 5.442 3.063 6.343 1.00 93.56 88 ILE A CA 1
ATOM 701 C C . ILE A 1 88 ? 5.725 3.383 4.879 1.00 93.56 88 ILE A C 1
ATOM 703 O O . ILE A 1 88 ? 6.122 2.481 4.149 1.00 93.56 88 ILE A O 1
ATOM 707 N N . GLU A 1 89 ? 5.567 4.643 4.472 1.00 92.62 89 GLU A N 1
ATOM 708 C CA . GLU A 1 89 ? 5.885 5.132 3.128 1.00 92.62 89 GLU A CA 1
ATOM 709 C C . GLU A 1 89 ? 7.317 4.743 2.734 1.00 92.62 89 GLU A C 1
ATOM 711 O O . GLU A 1 89 ? 7.494 4.086 1.715 1.00 92.62 89 GLU A O 1
ATOM 716 N N . ASP A 1 90 ? 8.308 4.970 3.599 1.00 88.81 90 ASP A N 1
ATOM 717 C CA . ASP A 1 90 ? 9.706 4.578 3.367 1.00 88.81 90 ASP A CA 1
ATOM 718 C C . ASP A 1 90 ? 9.898 3.057 3.211 1.00 88.81 90 ASP A C 1
ATOM 720 O O . ASP A 1 90 ? 10.754 2.606 2.449 1.00 88.81 90 ASP A O 1
ATOM 724 N N . LYS A 1 91 ? 9.089 2.238 3.897 1.00 87.88 91 LYS A N 1
ATOM 725 C CA . LYS A 1 91 ? 9.142 0.767 3.788 1.00 87.88 91 LYS A CA 1
ATOM 726 C C . LYS A 1 91 ? 8.497 0.242 2.507 1.00 87.88 91 LYS A C 1
ATOM 728 O O . LYS A 1 91 ? 8.900 -0.822 2.042 1.00 87.88 91 LYS A O 1
ATOM 733 N N . VAL A 1 92 ? 7.493 0.946 1.975 1.00 87.25 92 VAL A N 1
ATOM 734 C CA . VAL A 1 92 ? 6.703 0.510 0.805 1.00 87.25 92 VAL A CA 1
ATOM 735 C C . VAL A 1 92 ? 7.031 1.273 -0.477 1.00 87.25 92 VAL A C 1
ATOM 737 O O . VAL A 1 92 ? 6.546 0.915 -1.547 1.00 87.25 92 VAL A O 1
ATOM 740 N N . LYS A 1 93 ? 7.874 2.309 -0.405 1.00 76.81 93 LYS A N 1
ATOM 741 C CA . LYS A 1 93 ? 8.387 3.032 -1.578 1.00 76.81 93 LYS A CA 1
ATOM 742 C C . LYS A 1 93 ? 9.209 2.118 -2.498 1.00 76.81 93 LYS A C 1
ATOM 744 O O . LYS A 1 93 ? 9.363 2.423 -3.674 1.00 76.81 93 LYS A O 1
ATOM 749 N N . GLY A 1 94 ? 9.650 0.964 -1.983 1.00 64.00 94 GLY A N 1
ATOM 750 C CA . GLY A 1 94 ? 10.479 0.002 -2.697 1.00 64.00 94 GLY A CA 1
ATOM 751 C C . GLY A 1 94 ? 11.884 0.555 -2.930 1.00 64.00 94 GLY A C 1
ATOM 752 O O . GLY A 1 94 ? 12.100 1.761 -3.022 1.00 64.00 94 GLY A O 1
ATOM 753 N N . ASN A 1 95 ? 12.876 -0.326 -3.027 1.00 64.44 95 ASN A N 1
ATOM 754 C CA . ASN A 1 95 ? 14.150 0.079 -3.606 1.00 64.44 95 ASN A CA 1
ATOM 755 C C . ASN A 1 95 ? 13.941 0.184 -5.128 1.00 64.44 95 ASN A C 1
ATOM 757 O O . ASN A 1 95 ? 13.484 -0.801 -5.714 1.00 64.44 95 ASN A O 1
ATOM 761 N N . PRO A 1 96 ? 14.286 1.301 -5.795 1.00 62.00 96 PRO A N 1
ATOM 762 C CA . PRO A 1 96 ? 14.257 1.399 -7.258 1.00 62.00 96 PRO A CA 1
ATOM 763 C C . PRO A 1 96 ? 14.915 0.199 -7.960 1.00 62.00 96 PRO A C 1
ATOM 765 O O . PRO A 1 96 ? 14.422 -0.278 -8.981 1.00 62.00 96 PRO A O 1
ATOM 768 N N . LYS A 1 97 ? 15.969 -0.368 -7.358 1.00 60.44 97 LYS A N 1
ATOM 769 C CA . LYS A 1 97 ? 16.623 -1.599 -7.821 1.00 60.44 97 LYS A CA 1
ATOM 770 C C . LYS A 1 97 ? 15.702 -2.824 -7.792 1.00 60.44 97 LYS A C 1
ATOM 772 O O . LYS A 1 97 ? 15.708 -3.603 -8.741 1.00 60.44 97 LYS A O 1
ATOM 777 N N . ASP A 1 98 ? 14.897 -2.983 -6.745 1.00 64.19 98 ASP A N 1
ATOM 778 C CA . ASP A 1 98 ? 13.963 -4.107 -6.602 1.00 64.19 98 ASP A CA 1
ATOM 779 C C . ASP A 1 98 ? 12.775 -3.962 -7.558 1.00 64.19 98 ASP A C 1
ATOM 781 O O . ASP A 1 98 ? 12.317 -4.953 -8.127 1.00 64.19 98 ASP A O 1
ATOM 785 N N . ILE A 1 99 ? 12.312 -2.726 -7.778 1.00 65.06 99 ILE A N 1
ATOM 786 C CA . ILE A 1 99 ? 11.264 -2.403 -8.754 1.00 65.06 99 ILE A CA 1
ATOM 787 C C . ILE A 1 99 ? 11.748 -2.770 -10.159 1.00 65.06 99 ILE A C 1
ATOM 789 O O . ILE A 1 99 ? 11.078 -3.521 -10.871 1.00 65.06 99 ILE A O 1
ATOM 793 N N . LEU A 1 100 ? 12.950 -2.325 -10.534 1.00 65.50 100 LEU A N 1
ATOM 794 C CA . LEU A 1 100 ? 13.552 -2.704 -11.808 1.00 65.50 100 LEU A CA 1
ATOM 795 C C . LEU A 1 100 ? 13.750 -4.207 -11.939 1.00 65.50 100 LEU A C 1
ATOM 797 O O . LEU A 1 100 ? 13.484 -4.759 -13.000 1.00 65.50 100 LEU A O 1
ATOM 801 N N . GLN A 1 101 ? 14.202 -4.885 -10.886 1.00 64.06 101 GLN A N 1
ATOM 802 C CA . GLN A 1 101 ? 14.414 -6.325 -10.940 1.00 64.06 101 GLN A CA 1
ATOM 803 C C . GLN A 1 101 ? 13.093 -7.086 -11.127 1.00 64.06 101 GLN A C 1
ATOM 805 O O . GLN A 1 101 ? 13.049 -8.042 -11.899 1.00 64.06 101 GLN A O 1
ATOM 810 N N . ASN A 1 102 ? 12.012 -6.644 -10.478 1.00 61.75 102 ASN A N 1
ATOM 811 C CA . ASN A 1 102 ? 10.696 -7.277 -10.572 1.00 61.75 102 ASN A CA 1
ATOM 812 C C . ASN A 1 102 ? 10.026 -7.040 -11.937 1.00 61.75 102 ASN A C 1
ATOM 814 O O . ASN A 1 102 ? 9.396 -7.940 -12.490 1.00 61.75 102 ASN A O 1
ATOM 818 N N . HIS A 1 103 ? 10.208 -5.850 -12.515 1.00 62.09 103 HIS A N 1
ATOM 819 C CA . HIS A 1 103 ? 9.624 -5.480 -13.809 1.00 62.09 103 HIS A CA 1
ATOM 820 C C . HIS A 1 103 ? 10.567 -5.684 -15.001 1.00 62.09 103 HIS A C 1
ATOM 822 O O . HIS A 1 103 ? 10.141 -5.534 -16.145 1.00 62.09 103 HIS A O 1
ATOM 828 N N . SER A 1 104 ? 11.815 -6.100 -14.761 1.00 64.38 104 SER A N 1
ATOM 829 C CA . SER A 1 104 ? 12.843 -6.353 -15.778 1.00 64.38 104 SER A CA 1
ATOM 830 C C . SER A 1 104 ? 12.336 -7.266 -16.889 1.00 64.38 104 SER A C 1
ATOM 832 O O . SER A 1 104 ? 12.510 -6.948 -18.056 1.00 64.38 104 SER A O 1
ATOM 834 N N . TYR A 1 105 ? 11.625 -8.349 -16.565 1.00 60.84 105 TYR A N 1
ATOM 835 C CA . TYR A 1 105 ? 11.099 -9.265 -17.582 1.00 60.84 105 TYR A CA 1
ATOM 836 C C . TYR A 1 105 ? 10.093 -8.591 -18.533 1.00 60.84 105 TYR A C 1
ATOM 838 O O . TYR A 1 105 ? 10.176 -8.752 -19.751 1.00 60.84 105 TYR A O 1
ATOM 846 N N . GLN A 1 106 ? 9.166 -7.796 -17.990 1.00 60.59 106 GLN 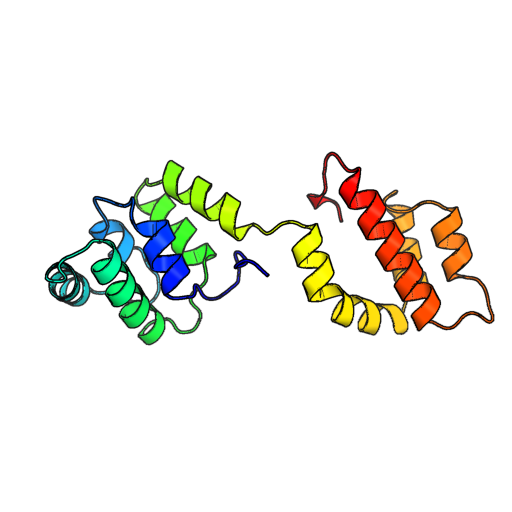A N 1
ATOM 847 C CA . GLN A 1 106 ? 8.179 -7.048 -18.776 1.00 60.59 106 GLN A CA 1
ATOM 848 C C . GLN A 1 106 ? 8.852 -5.929 -19.580 1.00 60.59 106 GLN A C 1
ATOM 850 O O . GLN A 1 106 ? 8.518 -5.719 -20.746 1.00 60.59 106 GLN A O 1
ATOM 855 N N . LEU A 1 107 ? 9.846 -5.267 -18.981 1.00 62.53 107 LEU A N 1
ATOM 856 C CA . LEU A 1 107 ? 10.660 -4.251 -19.634 1.00 62.53 107 LEU A CA 1
ATOM 857 C C . LEU A 1 107 ? 11.461 -4.852 -20.792 1.00 62.53 107 LEU A C 1
ATOM 859 O O . LEU A 1 107 ? 11.454 -4.292 -21.879 1.00 62.53 107 LEU A O 1
ATOM 863 N N . VAL A 1 108 ? 12.099 -6.008 -20.601 1.00 58.50 108 VAL A N 1
ATOM 864 C CA . VAL A 1 108 ? 12.872 -6.733 -21.620 1.00 58.50 108 VAL A CA 1
ATOM 865 C C . VAL A 1 108 ? 11.970 -7.166 -22.772 1.00 58.50 108 VAL A C 1
ATOM 867 O O . VAL A 1 108 ? 12.314 -6.960 -23.936 1.00 58.50 108 VAL A O 1
ATOM 870 N N . HIS A 1 109 ? 10.777 -7.683 -22.470 1.00 58.19 109 HIS A N 1
ATOM 871 C CA . HIS A 1 109 ? 9.807 -8.062 -23.493 1.00 58.19 109 HIS A CA 1
ATOM 872 C C . HIS A 1 109 ? 9.303 -6.845 -24.293 1.00 58.19 109 HIS A C 1
ATOM 874 O O . HIS A 1 109 ? 9.227 -6.913 -25.522 1.00 58.19 109 HIS A O 1
ATOM 880 N N . ALA A 1 110 ? 8.973 -5.731 -23.633 1.00 56.59 110 ALA A N 1
ATOM 881 C CA . ALA A 1 110 ? 8.528 -4.506 -24.304 1.00 56.59 110 ALA A CA 1
ATOM 882 C C . ALA A 1 110 ? 9.666 -3.835 -25.099 1.00 56.59 110 ALA A C 1
ATOM 884 O O . ALA A 1 110 ? 9.465 -3.377 -26.224 1.00 56.59 110 ALA A O 1
ATOM 885 N N . SER A 1 111 ? 10.885 -3.848 -24.552 1.00 57.84 111 SER A N 1
ATOM 886 C CA . SER A 1 111 ? 12.092 -3.307 -25.183 1.00 57.84 111 SER A CA 1
ATOM 887 C C . SER A 1 111 ? 12.472 -4.107 -26.424 1.00 57.84 111 SER A C 1
ATOM 889 O O . SER A 1 111 ? 12.825 -3.515 -27.437 1.00 57.84 111 SER A O 1
ATOM 891 N N . SER A 1 112 ? 12.317 -5.435 -26.426 1.00 58.41 112 SER A N 1
ATOM 892 C CA . SER A 1 112 ? 12.628 -6.264 -27.600 1.00 58.41 112 SER A CA 1
ATOM 893 C C . SER A 1 112 ? 11.841 -5.878 -28.865 1.00 58.41 112 SER A C 1
ATOM 895 O O . SER A 1 112 ? 12.281 -6.203 -29.968 1.00 58.41 112 SER A O 1
ATOM 897 N N . ALA A 1 113 ? 10.712 -5.171 -28.734 1.00 61.88 113 ALA A N 1
ATOM 898 C CA . ALA A 1 113 ? 9.945 -4.644 -29.863 1.00 61.88 113 ALA A CA 1
ATOM 899 C C . ALA A 1 113 ? 10.374 -3.227 -30.302 1.00 61.88 113 ALA A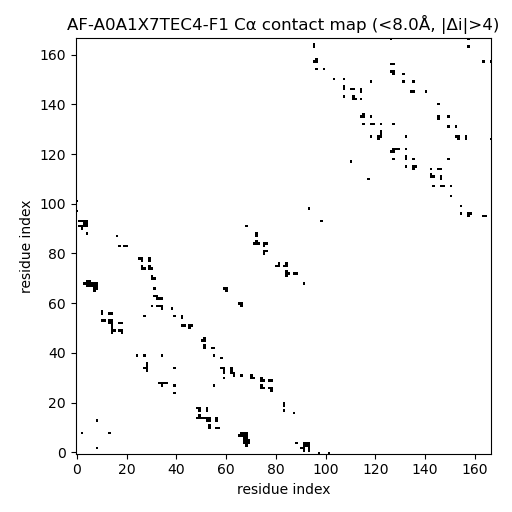 C 1
ATOM 901 O O . ALA A 1 113 ? 10.016 -2.812 -31.401 1.00 61.88 113 ALA A O 1
ATOM 902 N N . ASN A 1 114 ? 11.118 -2.476 -29.474 1.00 73.06 114 ASN A N 1
ATOM 903 C CA . ASN A 1 114 ? 11.405 -1.055 -29.719 1.00 73.06 114 ASN A CA 1
ATOM 904 C C . ASN A 1 114 ? 12.730 -0.523 -29.114 1.00 73.06 114 ASN A C 1
ATOM 906 O O . ASN A 1 114 ? 12.828 0.652 -28.755 1.00 73.06 114 ASN A O 1
ATOM 910 N N . ILE A 1 115 ? 13.749 -1.384 -28.975 1.00 75.56 115 ILE A N 1
ATOM 911 C CA . ILE A 1 115 ? 15.032 -1.106 -28.292 1.00 75.56 115 ILE A CA 1
ATOM 912 C C . ILE A 1 115 ? 15.665 0.211 -28.734 1.00 75.56 115 ILE A C 1
ATOM 914 O O . ILE A 1 115 ? 16.133 0.957 -27.877 1.00 75.56 115 ILE A O 1
ATOM 918 N N . CYS A 1 116 ? 15.672 0.519 -30.033 1.00 75.88 116 CYS A N 1
ATOM 919 C CA . CYS A 1 116 ? 16.300 1.740 -30.537 1.00 75.88 116 CYS A CA 1
ATOM 920 C C . CYS A 1 116 ? 15.607 2.993 -29.982 1.00 75.88 116 CYS A C 1
ATOM 922 O O . CYS A 1 116 ? 16.280 3.854 -29.426 1.00 75.88 116 CYS A O 1
ATOM 924 N N . ASN A 1 117 ? 14.272 3.038 -29.996 1.00 78.00 117 ASN A N 1
ATOM 925 C CA . ASN A 1 117 ? 13.518 4.197 -29.516 1.00 78.00 117 ASN A CA 1
ATOM 926 C C . ASN A 1 117 ? 13.648 4.390 -27.999 1.00 78.00 117 ASN A C 1
ATOM 928 O O . ASN A 1 117 ? 13.780 5.518 -27.531 1.00 78.00 117 ASN A O 1
ATOM 932 N N . VAL A 1 118 ? 13.637 3.299 -27.223 1.00 77.31 118 VAL A N 1
ATOM 933 C CA . VAL A 1 118 ? 13.860 3.362 -25.765 1.00 77.31 118 VAL A CA 1
ATOM 934 C C . VAL A 1 118 ? 15.269 3.869 -25.470 1.00 77.31 118 VAL A C 1
ATOM 936 O O . VAL A 1 118 ? 15.459 4.747 -24.632 1.00 77.31 118 VAL A O 1
ATOM 939 N N . THR A 1 119 ? 16.256 3.354 -26.198 1.00 81.69 119 THR A N 1
ATOM 940 C CA . THR A 1 119 ? 17.654 3.764 -26.060 1.00 81.69 119 THR A CA 1
ATOM 941 C C . THR A 1 119 ? 17.844 5.239 -26.411 1.00 81.69 119 THR A C 1
ATOM 943 O O . THR A 1 119 ? 18.531 5.956 -25.688 1.00 81.69 119 THR A O 1
ATOM 946 N N . ASP A 1 120 ? 17.209 5.719 -27.479 1.00 80.31 120 ASP A N 1
ATOM 947 C CA . ASP A 1 120 ? 17.264 7.123 -27.879 1.00 80.31 120 ASP A CA 1
ATOM 948 C C . ASP A 1 120 ? 16.608 8.048 -26.852 1.00 80.31 120 ASP A C 1
ATOM 950 O O . ASP A 1 120 ? 17.168 9.096 -26.535 1.00 80.31 120 ASP A O 1
ATOM 954 N N . ALA A 1 121 ? 15.465 7.652 -26.285 1.00 80.62 121 ALA A N 1
ATOM 955 C CA . ALA A 1 121 ? 14.780 8.422 -25.251 1.00 80.62 121 ALA A CA 1
ATOM 956 C C . ALA A 1 121 ? 15.588 8.507 -23.945 1.00 80.62 121 ALA A C 1
ATOM 958 O O . ALA A 1 121 ? 15.656 9.571 -23.332 1.00 80.62 121 ALA A O 1
ATOM 959 N N . LEU A 1 122 ? 16.222 7.404 -23.530 1.00 82.81 122 LEU A N 1
ATOM 960 C CA . LEU A 1 122 ? 17.103 7.378 -22.359 1.00 82.81 122 LEU A CA 1
ATOM 961 C C . LEU A 1 122 ? 18.356 8.229 -22.583 1.00 82.81 122 LEU A C 1
ATOM 963 O O . LEU A 1 122 ? 18.750 8.991 -21.702 1.00 82.81 122 LEU A O 1
ATOM 967 N N . TYR A 1 123 ? 18.961 8.136 -23.769 1.00 84.12 123 TYR A N 1
ATOM 968 C CA . TYR A 1 123 ? 20.122 8.946 -24.127 1.00 84.12 123 TYR A CA 1
ATOM 969 C C . TYR A 1 123 ? 19.783 10.441 -24.174 1.00 84.12 123 TYR A C 1
ATOM 971 O O . TYR A 1 123 ? 20.540 11.251 -23.656 1.00 84.12 123 TYR A O 1
ATOM 979 N N . ALA A 1 124 ? 18.621 10.815 -24.718 1.00 85.00 124 ALA A N 1
ATOM 980 C CA . ALA A 1 124 ? 18.167 12.207 -24.772 1.00 85.00 124 ALA A CA 1
ATOM 981 C C . ALA A 1 124 ? 17.939 12.846 -23.389 1.00 85.00 124 ALA A C 1
ATOM 983 O O . ALA A 1 124 ? 17.877 14.069 -23.288 1.00 85.00 124 ALA A O 1
ATOM 984 N N . LYS A 1 125 ? 17.792 12.031 -22.339 1.00 81.31 125 LYS A N 1
ATOM 985 C CA . LYS A 1 125 ? 17.681 12.467 -20.942 1.00 81.31 125 LYS A CA 1
ATOM 986 C C . LYS A 1 125 ? 19.003 12.357 -20.165 1.00 81.31 125 LYS A C 1
ATOM 988 O O . LYS A 1 125 ? 18.980 12.460 -18.944 1.00 81.31 125 LYS A O 1
ATOM 993 N N . ASP A 1 126 ? 20.119 12.083 -20.844 1.00 82.81 126 ASP A N 1
ATOM 994 C CA . ASP A 1 126 ? 21.441 11.840 -20.244 1.00 82.81 126 ASP A CA 1
ATOM 995 C C . ASP A 1 126 ? 21.471 10.671 -19.234 1.00 82.81 126 ASP A C 1
ATOM 997 O O . ASP A 1 126 ? 22.347 10.583 -18.374 1.00 82.81 126 ASP A O 1
ATOM 1001 N N . LEU A 1 127 ? 20.524 9.732 -19.352 1.00 80.88 127 LEU A N 1
ATOM 1002 C CA . LEU A 1 127 ? 20.373 8.595 -18.436 1.00 80.88 127 LEU A CA 1
ATOM 1003 C C . LEU A 1 127 ? 21.234 7.387 -18.823 1.00 80.88 127 LEU A C 1
ATOM 1005 O O . LEU A 1 127 ? 21.394 6.447 -18.049 1.00 80.88 127 LEU A O 1
ATOM 1009 N N . ILE A 1 128 ? 21.786 7.363 -20.036 1.00 85.44 128 ILE A N 1
ATOM 1010 C CA . ILE A 1 128 ? 22.706 6.310 -20.471 1.00 85.44 128 ILE A CA 1
ATOM 1011 C C . ILE A 1 128 ? 23.864 6.893 -21.291 1.00 85.44 128 ILE A C 1
ATOM 1013 O O . ILE A 1 128 ? 23.676 7.872 -22.012 1.00 85.44 128 ILE A O 1
ATOM 1017 N N . PRO A 1 129 ? 25.057 6.272 -21.262 1.00 87.94 129 PRO A N 1
ATOM 1018 C CA . PRO A 1 129 ? 26.183 6.703 -22.086 1.00 87.94 129 PRO A CA 1
ATOM 1019 C C . PRO A 1 129 ? 25.935 6.542 -23.593 1.00 87.94 129 PRO A C 1
ATOM 1021 O O . PRO A 1 129 ? 25.302 5.578 -24.033 1.00 87.94 129 PRO A O 1
ATOM 1024 N N . GLN A 1 130 ? 26.556 7.408 -24.401 1.00 87.38 130 GLN A N 1
ATOM 1025 C CA . GLN A 1 130 ? 26.528 7.323 -25.870 1.00 87.38 130 GLN A CA 1
ATOM 1026 C C . GLN A 1 130 ? 26.997 5.957 -26.394 1.00 87.38 130 GLN A C 1
ATOM 1028 O O . GLN A 1 130 ? 26.384 5.391 -27.297 1.00 87.38 130 GLN A O 1
ATOM 1033 N N . LEU A 1 131 ? 28.033 5.378 -25.777 1.00 87.00 131 LEU A N 1
ATOM 1034 C CA . LEU A 1 131 ? 28.537 4.050 -26.138 1.00 87.00 131 LEU A CA 1
ATOM 1035 C C . LEU A 1 131 ? 27.456 2.962 -26.002 1.00 87.00 131 LEU A C 1
ATOM 1037 O O . LEU A 1 131 ? 27.392 2.025 -26.798 1.00 87.00 131 LEU A O 1
ATOM 1041 N N . THR A 1 132 ? 26.580 3.089 -25.002 1.00 86.25 132 THR A N 1
ATOM 1042 C CA . THR A 1 132 ? 25.438 2.186 -24.831 1.00 86.25 132 THR A CA 1
ATOM 1043 C C . THR A 1 132 ? 24.433 2.393 -25.953 1.00 86.25 132 THR A C 1
ATOM 1045 O O . THR A 1 132 ? 23.953 1.406 -26.506 1.00 86.25 132 THR A O 1
ATOM 1048 N N . LYS A 1 133 ? 24.175 3.646 -26.349 1.00 86.62 133 LYS A N 1
ATOM 1049 C CA . LYS A 1 133 ? 23.297 3.952 -27.481 1.00 86.62 133 LYS A CA 1
ATOM 1050 C 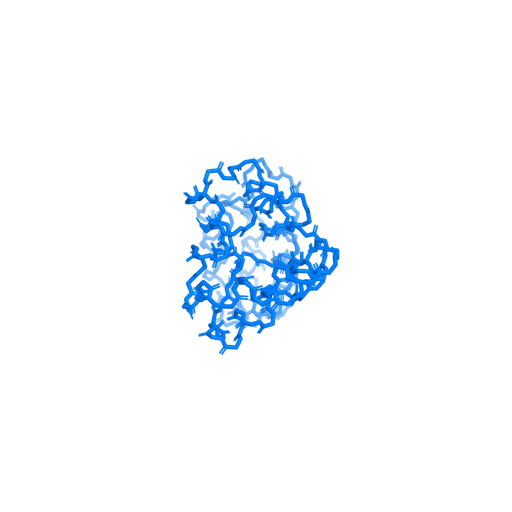C . LYS A 1 133 ? 23.770 3.308 -28.778 1.00 86.62 133 LYS A C 1
ATOM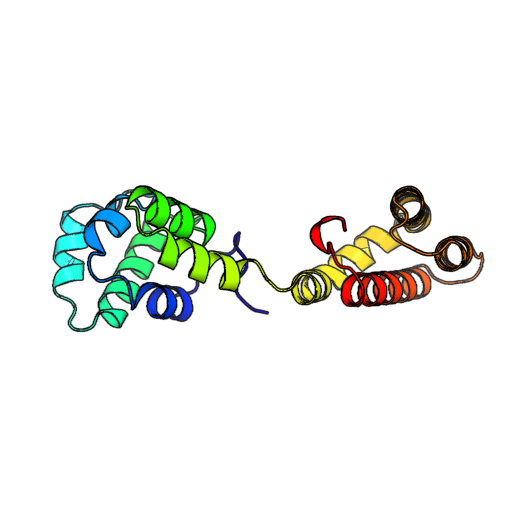 1052 O O . LYS A 1 133 ? 22.989 2.639 -29.456 1.00 86.62 133 LYS A O 1
ATOM 1057 N N . GLU A 1 134 ? 25.043 3.474 -29.103 1.00 85.75 134 GLU A N 1
ATOM 1058 C CA . GLU A 1 134 ? 25.636 2.923 -30.322 1.00 85.75 134 GLU A CA 1
ATOM 1059 C C . GLU A 1 134 ? 25.564 1.390 -30.330 1.00 85.75 134 GLU A C 1
ATOM 1061 O O . GLU A 1 134 ? 25.169 0.795 -31.332 1.00 85.75 134 GLU A O 1
ATOM 1066 N N . ALA A 1 135 ? 25.814 0.745 -29.185 1.00 85.00 135 ALA A N 1
ATOM 1067 C CA . ALA A 1 135 ? 25.726 -0.708 -29.050 1.00 85.00 135 ALA A CA 1
ATOM 1068 C C . ALA A 1 135 ? 24.318 -1.280 -29.323 1.00 85.00 135 ALA A C 1
ATOM 1070 O O . ALA A 1 135 ? 24.208 -2.407 -29.807 1.00 85.00 135 ALA A O 1
ATOM 1071 N N . MET A 1 136 ? 23.246 -0.529 -29.050 1.00 85.50 136 MET A N 1
ATOM 1072 C CA . MET A 1 136 ? 21.871 -0.975 -29.333 1.00 85.50 136 MET A CA 1
ATOM 1073 C C . MET A 1 136 ? 21.500 -0.869 -30.818 1.00 85.50 136 MET A C 1
ATOM 1075 O O . MET A 1 136 ? 20.622 -1.595 -31.293 1.00 85.50 136 MET A O 1
ATOM 1079 N N . HIS A 1 137 ? 22.214 -0.034 -31.574 1.00 82.81 137 HIS A N 1
ATOM 1080 C CA . HIS A 1 137 ? 22.005 0.174 -33.009 1.00 82.81 137 HIS A CA 1
ATOM 1081 C C . HIS A 1 137 ? 22.815 -0.788 -33.893 1.00 82.81 137 HIS A C 1
ATOM 1083 O O . HIS A 1 137 ? 22.590 -0.855 -35.100 1.00 82.81 137 HIS A O 1
ATOM 1089 N N . VAL A 1 138 ? 23.720 -1.581 -33.307 1.00 85.12 138 VAL A N 1
ATOM 1090 C CA . VAL A 1 138 ? 24.536 -2.555 -34.046 1.00 85.12 138 VAL A CA 1
ATOM 1091 C C . VAL A 1 138 ? 23.652 -3.605 -34.724 1.00 85.12 138 VAL A C 1
ATOM 1093 O O . VAL A 1 138 ? 22.816 -4.251 -34.087 1.00 85.12 138 VAL A O 1
ATOM 1096 N N . SER A 1 139 ? 23.840 -3.792 -36.030 1.00 75.50 139 SER A N 1
ATOM 1097 C CA . SER A 1 139 ? 23.192 -4.867 -36.791 1.00 75.50 139 SER A CA 1
ATOM 1098 C C . SER A 1 139 ? 23.857 -6.217 -36.500 1.00 75.50 139 SER A C 1
ATOM 1100 O O . SER A 1 139 ? 25.066 -6.278 -36.308 1.00 75.50 139 SER A O 1
ATOM 1102 N N . GLY A 1 140 ? 23.080 -7.304 -36.470 1.00 78.62 140 GLY A N 1
ATOM 1103 C CA . GLY A 1 140 ? 23.599 -8.665 -36.244 1.00 78.62 140 GLY A CA 1
ATOM 1104 C C . GLY A 1 140 ? 23.665 -9.123 -34.780 1.00 78.62 140 GLY A C 1
ATOM 1105 O O . GLY A 1 140 ? 24.011 -10.272 -34.533 1.00 78.62 140 GLY A O 1
ATOM 1106 N N . VAL A 1 141 ? 23.287 -8.271 -33.823 1.00 81.38 141 VAL A N 1
ATOM 1107 C CA . VAL A 1 141 ? 23.087 -8.643 -32.409 1.00 81.38 141 VAL A CA 1
ATOM 1108 C C . VAL A 1 141 ? 21.594 -8.824 -32.150 1.00 81.38 141 VAL A C 1
ATOM 1110 O O . VAL A 1 141 ? 20.787 -8.010 -32.613 1.00 81.38 141 VAL A O 1
ATOM 1113 N N . THR A 1 142 ? 21.213 -9.865 -31.411 1.00 81.88 142 THR A N 1
ATOM 1114 C CA . THR A 1 142 ? 19.799 -10.135 -31.127 1.00 81.88 142 THR A CA 1
ATOM 1115 C C . THR A 1 142 ? 19.207 -9.085 -30.185 1.00 81.88 142 THR A C 1
ATOM 1117 O O . THR A 1 142 ? 19.892 -8.502 -29.340 1.00 81.88 142 THR A O 1
ATOM 1120 N N . ASN A 1 143 ? 17.897 -8.856 -30.287 1.00 77.94 143 ASN A N 1
ATOM 1121 C CA . ASN A 1 143 ? 17.207 -7.911 -29.406 1.00 77.94 143 ASN A CA 1
ATOM 1122 C C . ASN A 1 143 ? 17.291 -8.326 -27.928 1.00 77.94 143 ASN A C 1
ATOM 1124 O O . ASN A 1 143 ? 17.392 -7.464 -27.060 1.00 77.94 143 ASN A O 1
ATOM 1128 N N . ASN A 1 144 ? 17.348 -9.627 -27.634 1.00 74.44 144 ASN A N 1
ATOM 1129 C CA . ASN A 1 144 ? 17.512 -10.124 -26.267 1.00 74.44 144 ASN A CA 1
ATOM 1130 C C . ASN A 1 144 ? 18.869 -9.726 -25.670 1.00 74.44 144 ASN A C 1
ATOM 1132 O O . ASN A 1 144 ? 18.931 -9.250 -24.535 1.00 74.44 144 ASN A O 1
ATOM 1136 N N . GLU A 1 145 ? 19.954 -9.870 -26.433 1.00 80.19 145 GLU A N 1
ATOM 1137 C CA . GLU A 1 145 ? 21.303 -9.487 -25.994 1.00 80.19 145 GLU A CA 1
ATOM 1138 C C . GLU A 1 145 ? 21.411 -7.976 -25.776 1.00 80.19 145 GLU A C 1
ATOM 1140 O O . GLU A 1 145 ? 21.912 -7.521 -24.745 1.00 80.19 145 GLU A O 1
ATOM 1145 N N . LYS A 1 146 ? 20.867 -7.191 -26.713 1.00 82.69 146 LYS A N 1
ATOM 1146 C CA . LYS A 1 146 ? 20.768 -5.731 -26.600 1.00 82.69 146 LYS A CA 1
ATOM 1147 C C . LYS A 1 146 ? 19.990 -5.316 -25.355 1.00 82.69 146 LYS A C 1
ATOM 1149 O O . LYS A 1 146 ? 20.489 -4.538 -24.546 1.00 82.69 146 LYS A O 1
ATOM 1154 N N . SER A 1 147 ? 18.805 -5.890 -25.154 1.00 77.31 147 SER A N 1
ATOM 1155 C CA . SER A 1 147 ? 17.965 -5.592 -23.995 1.00 77.31 147 SER A CA 1
ATOM 1156 C C . SER A 1 147 ? 18.664 -5.930 -22.682 1.00 77.31 147 SER A C 1
ATOM 1158 O O . SER A 1 147 ? 18.607 -5.148 -21.738 1.00 77.31 147 SER A O 1
ATOM 1160 N N . SER A 1 148 ? 19.350 -7.071 -22.623 1.00 78.81 148 SER A N 1
ATOM 1161 C CA . SER A 1 148 ? 20.075 -7.505 -21.426 1.00 78.81 148 SER A CA 1
ATOM 1162 C C . SER A 1 148 ? 21.194 -6.523 -21.079 1.00 78.81 148 SER A C 1
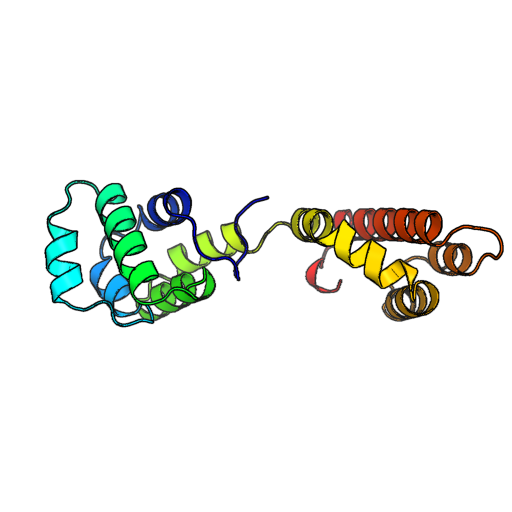ATOM 1164 O O . SER A 1 148 ? 21.323 -6.095 -19.933 1.00 78.81 148 SER A O 1
ATOM 1166 N N . LYS A 1 149 ? 21.960 -6.090 -22.086 1.00 85.88 149 LYS A N 1
ATOM 1167 C CA . LYS A 1 149 ? 23.015 -5.086 -21.922 1.00 85.88 149 LYS A CA 1
ATOM 1168 C C . LYS A 1 149 ? 22.457 -3.724 -21.498 1.00 85.88 149 LYS A C 1
ATOM 1170 O O . LYS A 1 149 ? 23.051 -3.075 -20.641 1.00 85.88 149 LYS A O 1
ATOM 1175 N N . LEU A 1 150 ? 21.324 -3.300 -22.056 1.00 84.00 150 LEU A N 1
ATOM 1176 C CA . LEU A 1 150 ? 20.673 -2.045 -21.679 1.00 84.00 150 LEU A CA 1
ATOM 1177 C C . LEU A 1 150 ? 20.214 -2.061 -20.210 1.00 84.00 150 LEU A C 1
ATOM 1179 O O . LEU A 1 150 ? 20.485 -1.108 -19.485 1.00 84.00 150 LEU A O 1
ATOM 1183 N N . VAL A 1 151 ? 19.603 -3.159 -19.750 1.00 83.38 151 VAL A N 1
ATOM 1184 C CA . VAL A 1 151 ? 19.174 -3.326 -18.348 1.00 83.38 151 VAL A CA 1
ATOM 1185 C C . VAL A 1 151 ? 20.360 -3.257 -17.384 1.00 83.38 151 VAL A C 1
ATOM 1187 O O . VAL A 1 151 ? 20.274 -2.565 -16.371 1.00 83.38 151 VAL A O 1
ATOM 1190 N N . ILE A 1 152 ? 21.479 -3.911 -17.713 1.00 84.44 152 ILE A N 1
ATOM 1191 C CA . ILE A 1 152 ? 22.704 -3.857 -16.898 1.00 84.44 152 ILE A CA 1
ATOM 1192 C C . ILE A 1 152 ? 23.198 -2.413 -16.761 1.00 84.44 152 ILE A C 1
ATOM 1194 O O . ILE A 1 152 ? 23.492 -1.965 -15.657 1.00 84.44 152 ILE A O 1
ATOM 1198 N N . VAL A 1 153 ? 23.250 -1.664 -17.868 1.00 86.44 153 VAL A N 1
ATOM 1199 C CA . VAL A 1 153 ? 23.702 -0.266 -17.843 1.00 86.44 153 VAL A CA 1
ATOM 1200 C C . VAL A 1 153 ? 22.779 0.600 -16.989 1.00 86.44 153 VAL A C 1
ATOM 1202 O O . VAL A 1 153 ? 23.277 1.355 -16.160 1.00 86.44 153 VAL A O 1
ATOM 1205 N N . ILE A 1 154 ? 21.458 0.478 -17.151 1.00 83.19 154 ILE A N 1
ATOM 1206 C CA . ILE A 1 154 ? 20.483 1.236 -16.351 1.00 83.19 154 ILE A CA 1
ATOM 1207 C C . ILE A 1 154 ? 20.657 0.926 -14.858 1.00 83.19 154 ILE A C 1
ATOM 1209 O O . ILE A 1 154 ? 20.682 1.841 -14.038 1.00 83.19 154 ILE A O 1
ATOM 1213 N N . GLN A 1 155 ? 20.844 -0.347 -14.500 1.00 79.44 155 GLN A N 1
ATOM 1214 C CA . GLN A 1 155 ? 21.081 -0.753 -13.116 1.00 79.44 155 GLN A CA 1
ATOM 1215 C C . GLN A 1 155 ? 22.349 -0.110 -12.538 1.00 79.44 155 GLN A C 1
ATOM 1217 O O . GLN A 1 155 ? 22.302 0.447 -11.444 1.00 79.44 155 GLN A O 1
ATOM 1222 N N . THR A 1 156 ? 23.462 -0.132 -13.277 1.00 83.62 156 THR A N 1
ATOM 1223 C CA . THR A 1 156 ? 24.716 0.505 -12.845 1.00 83.62 156 THR A CA 1
ATOM 1224 C C . THR A 1 156 ? 24.565 2.016 -12.675 1.00 83.62 156 THR A C 1
ATOM 1226 O O . THR A 1 156 ? 25.074 2.577 -11.707 1.00 83.62 156 THR A O 1
ATOM 1229 N N . GLN A 1 157 ? 23.856 2.687 -13.586 1.00 81.06 157 GLN A N 1
ATOM 1230 C CA . GLN A 1 157 ? 23.635 4.131 -13.483 1.00 81.06 157 GLN A CA 1
ATOM 1231 C C . GLN A 1 157 ? 22.763 4.494 -12.276 1.00 81.06 157 GLN A C 1
ATOM 1233 O O . GLN A 1 157 ? 23.042 5.469 -11.583 1.00 81.06 157 GLN A O 1
ATOM 1238 N N . LEU A 1 158 ? 21.747 3.685 -11.974 1.00 78.44 158 LEU A N 1
ATOM 1239 C CA . LEU A 1 158 ? 20.912 3.876 -10.790 1.00 78.44 158 LEU A CA 1
ATOM 1240 C C . LEU A 1 158 ? 21.673 3.683 -9.482 1.00 78.44 158 LEU A C 1
ATOM 1242 O O . LEU A 1 158 ? 21.462 4.452 -8.549 1.00 78.44 158 LEU A O 1
ATOM 1246 N N . GLU A 1 159 ? 22.573 2.703 -9.413 1.00 78.31 159 GLU A N 1
ATOM 1247 C CA . GLU A 1 159 ? 23.405 2.470 -8.226 1.00 78.31 159 GLU A CA 1
ATOM 1248 C C . GLU A 1 159 ? 24.343 3.649 -7.917 1.00 78.31 159 GLU A C 1
ATOM 1250 O O . GLU A 1 159 ? 24.672 3.876 -6.754 1.00 78.31 159 GLU A O 1
ATOM 1255 N N . GLY A 1 160 ? 24.745 4.415 -8.937 1.00 76.00 160 GLY A N 1
ATOM 1256 C CA . GLY A 1 160 ? 25.576 5.614 -8.794 1.00 76.00 160 GLY A CA 1
ATOM 1257 C C . GLY A 1 160 ? 24.809 6.940 -8.723 1.00 76.00 160 GLY A C 1
ATOM 1258 O O . GLY A 1 160 ? 25.437 7.991 -8.589 1.00 76.00 160 GLY A O 1
ATOM 1259 N N . SER A 1 161 ? 23.478 6.929 -8.841 1.00 74.31 161 SER A N 1
ATOM 1260 C CA . SER A 1 161 ? 22.680 8.149 -8.997 1.00 74.31 161 SER A CA 1
ATOM 1261 C C . SER A 1 161 ? 22.279 8.771 -7.659 1.00 74.31 161 SER A C 1
ATOM 1263 O O . SER A 1 161 ? 21.720 8.112 -6.786 1.00 74.31 161 SER A O 1
ATOM 1265 N N . LEU A 1 162 ? 22.476 10.088 -7.532 1.00 71.75 162 LEU A N 1
ATOM 1266 C CA . LEU A 1 162 ? 21.962 10.888 -6.410 1.00 71.75 162 LEU A CA 1
ATOM 1267 C C . LEU A 1 162 ? 20.458 11.197 -6.531 1.00 71.75 162 LEU A C 1
ATOM 1269 O O . LEU A 1 162 ? 19.856 11.681 -5.576 1.00 71.75 162 LEU A O 1
ATOM 1273 N N . ASN A 1 163 ? 19.852 10.931 -7.692 1.00 70.56 163 ASN A N 1
ATOM 1274 C CA . ASN A 1 163 ? 18.425 11.113 -7.938 1.00 70.56 163 ASN A CA 1
ATOM 1275 C C . ASN A 1 163 ? 17.881 9.927 -8.753 1.00 70.56 163 ASN A C 1
ATOM 1277 O O . ASN A 1 163 ? 17.801 10.011 -9.981 1.00 70.56 163 ASN A O 1
ATOM 1281 N N . PRO A 1 164 ? 17.554 8.795 -8.114 1.00 62.50 164 PRO A N 1
ATOM 1282 C CA . PRO A 1 164 ? 17.066 7.614 -8.819 1.00 62.50 164 PRO A CA 1
ATOM 1283 C C . PRO A 1 164 ? 15.647 7.782 -9.390 1.00 62.50 164 PRO A C 1
ATOM 1285 O O . PRO A 1 164 ? 15.281 7.032 -10.284 1.00 62.50 164 PRO A O 1
ATOM 1288 N N . GLU A 1 165 ? 14.869 8.774 -8.938 1.00 61.69 165 GLU A N 1
ATOM 1289 C CA . GLU A 1 165 ? 13.481 9.007 -9.386 1.00 61.69 165 GLU A CA 1
ATOM 1290 C C . GLU A 1 165 ? 13.366 9.549 -10.826 1.00 61.69 165 GLU A C 1
ATOM 1292 O O . GLU A 1 165 ? 12.266 9.676 -11.354 1.00 61.69 165 GLU A O 1
ATOM 1297 N N . GLN A 1 166 ? 14.484 9.895 -11.471 1.00 64.75 166 GLN A N 1
ATOM 1298 C CA . GLN A 1 166 ? 14.503 10.419 -12.845 1.00 64.75 166 GLN A CA 1
ATOM 1299 C C . GLN A 1 166 ? 14.406 9.339 -13.944 1.00 64.75 166 GLN A C 1
ATOM 1301 O O . GLN A 1 166 ? 14.189 9.689 -15.110 1.00 64.75 166 GLN A O 1
ATOM 1306 N N . TYR A 1 167 ? 14.616 8.070 -13.577 1.00 64.19 167 TYR A N 1
ATOM 1307 C CA . TYR A 1 167 ? 14.520 6.894 -14.453 1.00 64.19 167 TYR A CA 1
ATOM 1308 C C . TYR A 1 167 ? 13.093 6.354 -14.476 1.00 64.19 167 TYR A C 1
ATOM 1310 O O . TYR A 1 167 ? 12.620 6.039 -15.591 1.00 64.19 167 TYR A O 1
#

Solvent-accessible surface area (backbone atoms only — not comparable to full-atom values): 9379 Å² total; per-residue (Å²): 135,78,60,40,43,77,36,61,68,53,56,71,59,50,13,63,72,49,46,83,53,80,80,47,66,66,32,51,56,51,33,80,50,73,54,44,71,68,56,50,60,60,35,66,72,40,88,48,63,46,57,26,37,41,48,47,48,56,55,42,43,73,53,22,79,83,46,25,39,53,50,54,37,50,13,25,46,76,61,67,38,50,69,61,25,47,60,48,47,69,62,19,67,50,54,72,67,57,54,48,62,73,42,38,64,61,50,42,59,57,33,53,78,42,49,60,62,54,40,51,55,38,40,75,68,70,62,45,58,68,71,58,45,56,60,55,67,48,84,94,63,55,49,67,61,41,36,52,53,50,51,53,50,48,52,56,46,47,75,72,42,94,62,60,88,80,116

Radius of gyration: 21.64 Å; Cα contacts (8 Å, |Δi|>4): 167; chains: 1; bounding box: 48×23×60 Å

Foldseek 3Di:
DFAAQQDLDDLQCQLVLCLVPPPCQQLLCQQPQDDDVVQVVVLVPDDGSSSSRSSSSVVSCVRPVSDGNNSSLVSCVVVVVNVSSVVSCVRRNDDLLVVCVVCLVVQLVVCQVPVLVVLVVCVVVVQFDPVLNVVLVDPPDHSNVNSVSVSVRNSVSCVVDPCNVVD

Sequence (167 aa):
PGPMIDDQPACPYFARYLEPLVDWEPFALSLPGGITQLDVDVIKRKGSPYLRMEALHKRWLQANPTASWRNVINALKQCKENELARAIEDKVKGNPKDILQNHSYQLVHASSANICNVTDALYAKDLIPQLTKEAMHVSGVTNNEKSSKLVIVIQTQLEGSLNPEQY

Nearest PDB structures (foldseek):
  4uz0-assembly2_B  TM=8.896E-01  e=9.456E-01  Homo sapiens
  5znz-assembly1_C  TM=7.803E-01  e=1.398E+00  Escherichia coli K-12
  5yev-assembly4_D  TM=7.478E-01  e=1.968E+00  Mus musculus
  5zny-assembly1_A  TM=7.272E-01  e=2.909E+00  Escherichia coli K-12
  6gfj-assembly1_C  TM=4.973E-01  e=1.700E+00  Methanosarcina mazei

Mean predicted aligned error: 11.94 Å

Organism: Amphimedon queenslandica (NCBI:txid400682)

InterPro domains:
  IPR011029 Death-like domain superfamily [G3DSA:1.10.533.10] (10-92)
  IPR011029 Death-like domain superfamily [SSF47986] (13-95)

pLDDT: mean 85.11, std 12.09, range [56.59, 97.75]